Protein AF-A0AA86U6A0-F1 (afdb_monomer)

Secondary structure (DSSP, 8-state):
--------------EEEEEEEEEEEEEEEEEEEETTEEEEEEEEEEEEEEEEEE-TT-SSPPPHHHHHHHHHHHHT---HHHHHHHHTTSSPPTTS--SPPTTS------------

Foldseek 3Di:
DDPPPPPPPPQPWEFDKDKDQADKDWDWAFDDADPNDTDTDTDIHGMDIDTDDTDPVDSDYDDPVVVVVVVVCVVQPQDPVNVVCVVVVNDPRPPDDPDDDPPPPPPPPPPPPDDD

Sequence (116 aa):
MENLIKKNKQENLILEVYWKETKPVSILKLISKENGINKYQIEEKQGGWEAKKQRMDKSIPNDRKVFDSVCKSFGQFVSIEDLMQIIAGKMKVPGVCIRENPFVRRQQGWVSYHQL

InterPro domains:
  IPR012340 Nucleic acid-binding, OB-fold [G3DSA:2.40.50.140] (1-93)
  IPR012340 Nucleic acid-binding, OB-fold [SSF50249] (9-89)
  IPR013846 mRNA capping enzyme, C-terminal domain [PF03919] (35-84)

Solvent-accessible surface area (backbone atoms only — not comparable to full-atom values): 7822 Å² total; per-residue (Å²): 138,82,82,78,76,75,73,74,74,76,74,77,86,36,69,42,67,46,83,34,66,86,34,79,36,77,43,78,42,80,75,50,76,55,97,90,43,79,41,66,44,79,45,80,43,69,41,38,81,41,81,76,44,76,40,86,92,47,94,67,75,81,55,68,69,59,52,55,50,53,57,53,45,66,81,60,69,73,50,74,66,54,49,51,33,32,75,70,68,76,39,78,62,84,98,52,74,98,62,82,68,89,76,62,75,68,76,79,68,79,78,73,92,70,88,133

pLDDT: mean 74.03, std 19.83, range [34.0, 93.94]

Mean predicted aligned error: 15.13 Å

Structure (mmCIF, N/CA/C/O backbone):
data_AF-A0AA86U6A0-F1
#
_entry.id   AF-A0AA86U6A0-F1
#
loop_
_atom_site.group_PDB
_atom_site.id
_atom_site.type_symbol
_atom_site.label_atom_id
_atom_site.label_alt_id
_atom_site.label_comp_id
_atom_site.label_asym_id
_atom_site.label_entity_id
_atom_site.label_seq_id
_atom_site.pdbx_PDB_ins_code
_atom_site.Cartn_x
_atom_site.Cartn_y
_atom_site.Cartn_z
_atom_site.occupancy
_atom_site.B_iso_or_equiv
_atom_site.auth_seq_id
_atom_site.auth_comp_id
_atom_site.auth_asym_id
_atom_site.auth_atom_id
_atom_site.pdbx_PDB_model_num
ATOM 1 N N . MET A 1 1 ? 7.786 -4.417 52.325 1.00 38.47 1 MET A N 1
ATOM 2 C CA . MET A 1 1 ? 7.357 -5.373 51.283 1.00 38.47 1 MET A CA 1
ATOM 3 C C . MET A 1 1 ? 6.832 -4.533 50.125 1.00 38.47 1 MET A C 1
ATOM 5 O O . MET A 1 1 ? 5.665 -4.168 50.105 1.00 38.47 1 MET A O 1
ATOM 9 N N . GLU A 1 2 ? 7.739 -4.058 49.272 1.00 38.38 2 GLU A N 1
ATOM 10 C CA . GLU A 1 2 ? 7.404 -3.138 48.181 1.00 38.38 2 GLU A CA 1
ATOM 11 C C . GLU A 1 2 ? 6.856 -3.936 47.000 1.00 38.38 2 GLU A C 1
ATOM 13 O O . GLU A 1 2 ? 7.549 -4.766 46.410 1.00 38.38 2 GLU A O 1
ATOM 18 N N . ASN A 1 3 ? 5.586 -3.698 46.676 1.00 40.28 3 ASN A N 1
ATOM 19 C CA . ASN A 1 3 ? 4.956 -4.210 45.470 1.00 40.28 3 ASN A CA 1
ATOM 20 C C . ASN A 1 3 ? 5.634 -3.571 44.252 1.00 40.28 3 ASN A C 1
ATOM 22 O O . ASN A 1 3 ? 5.267 -2.478 43.820 1.00 40.28 3 ASN A O 1
ATOM 26 N N . LEU A 1 4 ? 6.618 -4.273 43.685 1.00 42.59 4 LEU A N 1
ATOM 27 C CA . LEU A 1 4 ? 7.116 -4.023 42.338 1.00 42.59 4 LEU A CA 1
ATOM 28 C C . LEU A 1 4 ? 5.966 -4.254 41.353 1.00 42.59 4 LEU A C 1
ATOM 30 O O . LEU A 1 4 ? 5.754 -5.353 40.841 1.00 42.59 4 LEU A O 1
ATOM 34 N N . ILE A 1 5 ? 5.228 -3.184 41.064 1.00 47.53 5 ILE A N 1
ATOM 35 C CA . ILE A 1 5 ? 4.428 -3.071 39.852 1.00 47.53 5 ILE A CA 1
ATOM 36 C C . ILE A 1 5 ? 5.433 -3.168 38.704 1.00 47.53 5 ILE A C 1
ATOM 38 O O . ILE A 1 5 ? 6.045 -2.177 38.301 1.00 47.53 5 ILE A O 1
ATOM 42 N N . LYS A 1 6 ? 5.645 -4.383 38.187 1.00 45.72 6 LYS A N 1
ATOM 43 C CA . LYS A 1 6 ? 6.236 -4.579 36.868 1.00 45.72 6 LYS A CA 1
ATOM 44 C C . LYS A 1 6 ? 5.308 -3.856 35.897 1.00 45.72 6 LYS A C 1
ATOM 46 O O . LYS A 1 6 ? 4.308 -4.414 35.457 1.00 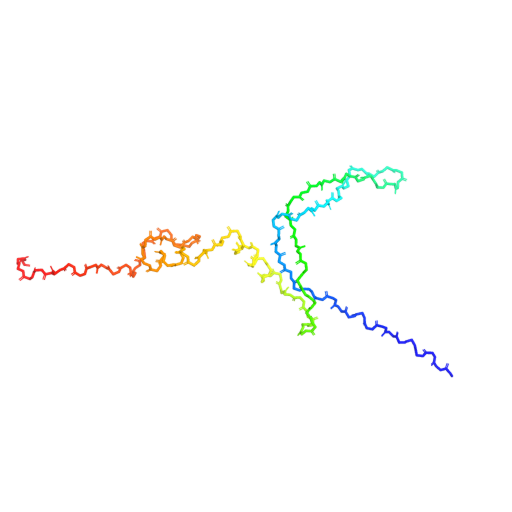45.72 6 LYS A O 1
ATOM 51 N N . LYS A 1 7 ? 5.619 -2.593 35.586 1.00 44.69 7 LYS A N 1
ATOM 52 C CA . LYS A 1 7 ? 5.163 -1.949 34.357 1.00 44.69 7 LYS A CA 1
ATOM 53 C C . LYS A 1 7 ? 5.565 -2.910 33.248 1.00 44.69 7 LYS A C 1
ATOM 55 O O . LYS A 1 7 ? 6.739 -2.970 32.891 1.00 44.69 7 LYS A O 1
ATOM 60 N N . ASN A 1 8 ? 4.608 -3.690 32.753 1.00 41.75 8 ASN A N 1
ATOM 61 C CA . ASN A 1 8 ? 4.709 -4.300 31.442 1.00 41.75 8 ASN A CA 1
ATOM 62 C C . ASN A 1 8 ? 5.037 -3.134 30.509 1.00 41.75 8 ASN A C 1
ATOM 64 O O . ASN A 1 8 ? 4.180 -2.287 30.256 1.00 41.75 8 ASN A O 1
ATOM 68 N N . LYS A 1 9 ? 6.309 -3.006 30.109 1.00 51.59 9 LYS A N 1
ATOM 69 C CA . LYS A 1 9 ? 6.691 -2.127 29.010 1.00 51.59 9 LYS A CA 1
ATOM 70 C C . LYS A 1 9 ? 5.877 -2.653 27.846 1.00 51.59 9 LYS A C 1
ATOM 72 O O . LYS A 1 9 ? 6.143 -3.749 27.371 1.00 51.59 9 LYS A O 1
ATOM 77 N N . GLN A 1 10 ? 4.823 -1.935 27.494 1.00 53.69 10 GLN A N 1
ATOM 78 C CA . GLN A 1 10 ? 3.999 -2.253 26.349 1.00 53.69 10 GLN A CA 1
ATOM 79 C C . GLN A 1 10 ? 4.948 -2.202 25.152 1.00 53.69 10 GLN A C 1
ATOM 81 O O . GLN A 1 10 ? 5.403 -1.128 24.763 1.00 53.69 10 GLN A O 1
ATOM 86 N N . GLU A 1 11 ? 5.383 -3.371 24.683 1.00 63.59 11 GLU A N 1
ATOM 87 C CA . GLU A 1 11 ? 6.232 -3.469 23.507 1.00 63.59 11 GLU A CA 1
ATOM 88 C C . GLU A 1 11 ? 5.416 -2.888 22.359 1.00 63.59 11 GLU A C 1
ATOM 90 O O . GLU A 1 11 ? 4.360 -3.411 21.999 1.00 63.59 11 GLU A O 1
ATOM 95 N N . ASN A 1 12 ? 5.845 -1.733 21.851 1.00 71.62 12 ASN A N 1
ATOM 96 C CA . ASN A 1 12 ? 5.181 -1.096 20.727 1.00 71.62 12 ASN A CA 1
ATOM 97 C C . ASN A 1 12 ? 5.208 -2.079 19.552 1.00 71.62 12 ASN A C 1
ATOM 99 O O . ASN A 1 12 ? 6.274 -2.408 19.032 1.00 71.62 12 ASN A O 1
ATOM 103 N N . LEU A 1 13 ? 4.035 -2.566 19.147 1.00 84.69 13 LEU A N 1
ATOM 104 C CA . LEU A 1 13 ? 3.917 -3.506 18.043 1.00 84.69 13 LEU A CA 1
ATOM 105 C C . LEU A 1 13 ? 4.160 -2.765 16.726 1.00 84.69 13 LEU A C 1
ATOM 107 O O . LEU A 1 13 ? 3.294 -2.040 16.238 1.00 84.69 13 LEU A O 1
ATOM 111 N N . ILE A 1 14 ? 5.337 -2.965 16.139 1.00 90.19 14 ILE A N 1
ATOM 112 C CA . ILE A 1 14 ? 5.656 -2.467 14.801 1.00 90.19 14 ILE A CA 1
ATOM 113 C C . ILE A 1 14 ? 5.545 -3.630 13.825 1.00 90.19 14 ILE A C 1
ATOM 115 O O . ILE A 1 14 ? 6.173 -4.674 14.001 1.00 90.19 14 ILE A O 1
ATOM 119 N N . LEU A 1 15 ? 4.741 -3.444 12.781 1.00 91.81 15 LEU A N 1
ATOM 120 C CA . LEU A 1 15 ? 4.491 -4.452 11.759 1.00 91.81 15 LEU A CA 1
ATOM 121 C C . LEU A 1 15 ? 5.105 -4.031 10.425 1.00 91.81 15 LEU A C 1
ATOM 123 O O . LEU A 1 15 ? 5.025 -2.876 10.011 1.00 91.81 15 LEU A O 1
ATOM 127 N N . GLU A 1 16 ? 5.685 -5.000 9.726 1.00 90.31 16 GLU A N 1
ATOM 128 C CA . GLU A 1 16 ? 5.878 -4.920 8.285 1.00 90.31 16 GLU A CA 1
ATOM 129 C C . GLU A 1 16 ? 4.564 -5.297 7.613 1.00 90.31 16 GLU A C 1
ATOM 131 O O . GLU A 1 16 ? 3.996 -6.354 7.898 1.00 90.31 16 GLU A O 1
ATOM 136 N N . VAL A 1 17 ? 4.093 -4.425 6.729 1.00 90.94 17 VAL A N 1
ATOM 137 C CA . VAL A 1 17 ? 2.812 -4.573 6.042 1.00 90.94 17 VAL A CA 1
ATOM 138 C C . VAL A 1 17 ? 2.990 -4.450 4.536 1.00 90.94 17 VAL A C 1
ATOM 140 O O . VAL A 1 17 ? 3.942 -3.829 4.064 1.00 90.94 17 VAL A O 1
ATOM 143 N N . TYR A 1 18 ? 2.056 -5.027 3.790 1.00 87.81 18 TYR A N 1
ATOM 144 C CA . TYR A 1 18 ? 1.9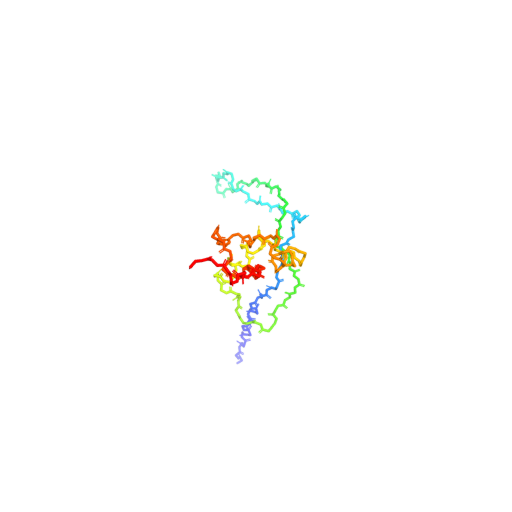47 -4.871 2.343 1.00 87.81 18 TYR A CA 1
ATOM 145 C C . TYR A 1 18 ? 0.482 -4.682 1.945 1.00 87.81 18 TYR A C 1
ATOM 147 O O . TYR A 1 18 ? -0.420 -5.090 2.680 1.00 87.81 18 TYR A O 1
ATOM 155 N N . TRP A 1 19 ? 0.238 -4.020 0.814 1.00 85.00 19 TRP A N 1
ATOM 156 C CA . TRP A 1 19 ? -1.111 -3.852 0.285 1.00 85.00 19 TRP A CA 1
ATOM 157 C C . TRP A 1 19 ? -1.526 -5.108 -0.479 1.00 85.00 19 TRP A C 1
ATOM 159 O O . TRP A 1 19 ? -0.776 -5.594 -1.326 1.00 85.00 19 TRP A O 1
ATOM 169 N N . LYS A 1 20 ? -2.718 -5.628 -0.187 1.00 86.38 20 LYS A N 1
ATOM 170 C CA . LYS A 1 20 ? -3.309 -6.767 -0.889 1.00 86.38 20 LYS A CA 1
ATOM 171 C C . LYS A 1 20 ? -4.662 -6.368 -1.445 1.00 86.38 20 LYS A C 1
ATOM 173 O O . LYS A 1 20 ? -5.609 -6.166 -0.690 1.00 86.38 20 LYS A O 1
ATOM 178 N N . GLU A 1 21 ? -4.740 -6.277 -2.766 1.00 85.56 21 GLU A N 1
ATOM 179 C CA . GLU A 1 21 ? -5.920 -5.795 -3.495 1.00 85.56 21 GLU A CA 1
ATOM 180 C C . GLU A 1 21 ? -7.148 -6.688 -3.314 1.00 85.56 21 GLU A C 1
ATOM 182 O O . GLU A 1 21 ? -8.265 -6.194 -3.265 1.00 85.56 21 GLU A O 1
ATOM 187 N N . THR A 1 22 ? -6.947 -7.993 -3.147 1.00 87.44 22 THR A N 1
ATOM 188 C CA . THR A 1 22 ? -8.024 -8.984 -2.991 1.00 87.44 22 THR A CA 1
ATOM 189 C C . THR A 1 22 ? -8.448 -9.203 -1.542 1.00 87.44 22 THR A C 1
ATOM 191 O O . THR A 1 22 ? -9.190 -10.138 -1.239 1.00 87.44 22 THR A O 1
ATOM 194 N N . LYS A 1 23 ? -7.922 -8.403 -0.607 1.00 87.44 23 LYS A N 1
ATOM 195 C CA . LYS A 1 23 ? -8.265 -8.542 0.804 1.00 87.44 23 LYS A CA 1
ATOM 196 C C . LYS A 1 23 ? -9.653 -7.941 1.053 1.00 87.44 23 LYS A C 1
ATOM 198 O O . LYS A 1 23 ? -9.805 -6.739 0.831 1.00 87.44 23 LYS A O 1
ATOM 203 N N . PRO A 1 24 ? -10.623 -8.712 1.577 1.00 90.50 24 PRO A N 1
ATOM 204 C CA . PRO A 1 24 ? -11.894 -8.151 2.006 1.00 90.50 24 PRO A CA 1
ATOM 205 C C . PRO A 1 24 ? -11.679 -7.294 3.258 1.00 90.50 24 PRO A C 1
ATOM 207 O O . PRO A 1 24 ? -11.012 -7.704 4.212 1.00 90.50 24 PRO A O 1
ATOM 210 N N . VAL A 1 25 ? -12.236 -6.088 3.245 1.00 91.25 25 VAL A N 1
ATOM 211 C CA . VAL A 1 25 ? -12.167 -5.120 4.339 1.00 91.25 25 VAL A CA 1
ATOM 212 C C . VAL A 1 25 ? -13.570 -4.630 4.655 1.00 91.25 25 VAL A C 1
ATOM 214 O O . VAL A 1 25 ? -14.242 -4.055 3.803 1.00 91.25 25 VAL A O 1
ATOM 217 N N . SER A 1 26 ? -13.986 -4.811 5.904 1.00 92.69 26 SER A N 1
ATOM 218 C CA . SER A 1 26 ? -15.234 -4.263 6.432 1.00 92.69 26 SER A CA 1
ATOM 219 C C . SER A 1 26 ? -14.950 -2.929 7.120 1.00 92.69 26 SER A C 1
ATOM 221 O O . SER A 1 26 ? -14.176 -2.859 8.076 1.00 92.69 26 SER A O 1
ATOM 223 N N . ILE A 1 27 ? -15.570 -1.858 6.636 1.00 90.25 27 ILE A N 1
ATOM 224 C CA . ILE A 1 27 ? -15.441 -0.509 7.181 1.00 90.25 27 ILE A CA 1
ATOM 225 C C . ILE A 1 27 ? -16.725 -0.169 7.928 1.00 90.25 27 ILE A C 1
ATOM 227 O O . ILE A 1 27 ? -17.809 -0.156 7.350 1.00 90.25 27 ILE A O 1
ATOM 231 N N . LEU A 1 28 ? -16.594 0.139 9.218 1.00 91.44 28 LEU A N 1
ATOM 232 C CA . LEU A 1 28 ? -17.699 0.646 10.024 1.00 91.44 28 LEU A CA 1
ATOM 233 C C . LEU A 1 28 ? -17.875 2.140 9.767 1.00 91.44 28 LEU A C 1
ATOM 235 O O . LEU A 1 28 ? -17.046 2.959 10.166 1.00 91.44 28 LEU A O 1
ATOM 239 N N . LYS A 1 29 ? -18.980 2.501 9.125 1.00 91.50 29 LYS A N 1
ATOM 240 C CA . LYS A 1 29 ? -19.363 3.885 8.871 1.00 91.50 29 LYS A CA 1
ATOM 241 C C . LYS A 1 29 ? -20.458 4.294 9.834 1.00 91.50 29 LYS A C 1
ATOM 243 O O . LYS A 1 29 ? -21.539 3.718 9.835 1.00 91.50 29 LYS A O 1
ATOM 248 N N . LEU A 1 30 ? -20.186 5.288 10.669 1.00 91.62 30 LEU A N 1
ATOM 249 C CA . LEU A 1 30 ? -21.196 5.836 11.566 1.00 91.62 30 LEU A CA 1
ATOM 250 C C . LEU A 1 30 ? -22.282 6.540 10.737 1.00 91.62 30 LEU A C 1
ATOM 252 O O . LEU A 1 30 ? -21.970 7.474 10.003 1.00 91.62 30 LEU A O 1
ATOM 256 N N . ILE A 1 31 ? -23.533 6.098 10.864 1.00 92.31 31 ILE A N 1
ATOM 257 C CA . ILE A 1 31 ? -24.673 6.665 10.125 1.00 92.31 31 ILE A CA 1
ATOM 258 C C . ILE A 1 31 ? -25.454 7.633 11.007 1.00 92.31 31 ILE A C 1
ATOM 260 O O . ILE A 1 31 ? -25.843 8.706 10.558 1.00 92.31 31 ILE A O 1
ATOM 264 N N . SER A 1 32 ? -25.684 7.272 12.269 1.00 90.44 32 SER A N 1
ATOM 265 C CA . SER A 1 32 ? -26.378 8.151 13.204 1.00 90.44 32 SER A CA 1
ATOM 266 C C . SER A 1 32 ? -25.965 7.898 14.647 1.00 90.44 32 SER A C 1
ATOM 268 O O . SER A 1 32 ? -25.399 6.858 14.998 1.00 90.44 32 SER A O 1
ATOM 270 N N . LYS A 1 33 ? -26.236 8.895 15.488 1.00 89.62 33 LYS A N 1
ATOM 271 C CA . LYS A 1 33 ? -26.171 8.788 16.942 1.00 89.62 33 LYS A CA 1
ATOM 272 C C . LYS A 1 33 ? -27.535 9.175 17.488 1.00 89.62 33 LYS A C 1
ATOM 274 O O . LYS A 1 33 ? -27.933 10.327 17.357 1.00 89.62 33 LYS A O 1
ATOM 279 N N . GLU A 1 34 ? -28.239 8.228 18.089 1.00 86.50 34 GLU A N 1
ATOM 280 C CA . GLU A 1 34 ? -29.561 8.449 18.680 1.00 86.50 34 GLU A CA 1
ATOM 281 C C . GLU A 1 34 ? -29.553 7.913 20.107 1.00 86.50 34 GLU A C 1
ATOM 283 O O . GLU A 1 34 ? -29.149 6.776 20.339 1.00 86.50 34 GLU A O 1
ATOM 288 N N . ASN A 1 35 ? -29.979 8.734 21.072 1.00 79.75 35 ASN A N 1
ATOM 289 C CA . ASN A 1 35 ? -30.093 8.355 22.487 1.00 79.75 35 ASN A CA 1
ATOM 290 C C . ASN A 1 35 ? -28.812 7.729 23.078 1.00 79.75 35 ASN A C 1
ATOM 292 O O . ASN A 1 35 ? -28.870 6.790 23.866 1.00 79.75 35 ASN A O 1
ATOM 296 N N . GLY A 1 36 ? -27.638 8.223 22.669 1.00 84.12 36 GLY A N 1
ATOM 297 C CA . GLY A 1 36 ? -26.338 7.703 23.113 1.00 84.12 36 GLY A CA 1
ATOM 298 C C . GLY A 1 36 ? -25.886 6.410 22.423 1.00 84.12 36 GLY A C 1
ATOM 299 O O . GLY A 1 36 ? -24.772 5.954 22.669 1.00 84.12 36 GLY A O 1
ATOM 300 N N . ILE A 1 37 ? -26.698 5.844 21.526 1.00 87.12 37 ILE A N 1
ATOM 301 C CA . ILE A 1 37 ? -26.363 4.650 20.748 1.00 87.12 37 ILE A CA 1
ATOM 302 C C . ILE A 1 37 ? -25.819 5.075 19.382 1.00 87.12 37 ILE A C 1
ATOM 304 O O . ILE A 1 37 ? -26.459 5.815 18.631 1.00 87.12 37 ILE A O 1
ATOM 308 N N . ASN A 1 38 ? -24.630 4.575 19.047 1.00 92.25 38 ASN A N 1
ATOM 309 C CA . ASN A 1 38 ? -24.020 4.756 17.734 1.00 92.25 38 ASN A CA 1
ATOM 310 C C . ASN A 1 38 ? -24.545 3.676 16.774 1.00 92.25 38 ASN A C 1
ATOM 312 O O . ASN A 1 38 ? -24.322 2.487 17.002 1.00 92.25 38 ASN A O 1
ATOM 316 N N . LYS A 1 39 ? -25.206 4.081 15.685 1.00 89.75 39 LYS A N 1
ATOM 317 C CA . LYS A 1 39 ? -25.618 3.182 14.599 1.00 89.75 39 LYS A CA 1
ATOM 318 C C . LYS A 1 39 ? -24.567 3.200 13.492 1.00 89.75 39 LYS A C 1
ATOM 320 O O . LYS A 1 39 ? -24.247 4.263 12.954 1.00 89.75 39 LYS A O 1
ATOM 325 N N . TYR A 1 40 ? -24.049 2.027 13.136 1.00 92.62 40 TYR A N 1
ATOM 326 C CA . TYR A 1 40 ? -23.031 1.867 12.097 1.00 92.62 40 TYR A CA 1
ATOM 327 C C . TYR A 1 40 ? -23.570 1.074 10.905 1.00 92.62 40 TYR A C 1
ATOM 329 O O . TYR A 1 40 ? -24.293 0.097 11.080 1.00 92.62 40 TYR A O 1
ATOM 337 N N . GLN A 1 41 ? -23.169 1.475 9.702 1.00 93.94 41 GLN A N 1
ATOM 338 C CA . GLN A 1 41 ? -23.234 0.662 8.495 1.00 93.94 41 GLN A CA 1
ATOM 339 C C . GLN A 1 41 ? -21.930 -0.099 8.362 1.00 93.94 41 GLN A C 1
ATOM 341 O O . GLN A 1 41 ? -20.861 0.479 8.568 1.00 93.94 41 GLN A O 1
ATOM 346 N N . ILE A 1 42 ? -22.008 -1.355 7.950 1.00 93.69 42 ILE A N 1
ATOM 347 C CA . ILE A 1 42 ? -20.838 -2.072 7.458 1.00 93.69 42 ILE A CA 1
ATOM 348 C C . ILE A 1 42 ? -20.783 -1.855 5.944 1.00 93.69 42 ILE A C 1
ATOM 350 O O . ILE A 1 42 ? -21.711 -2.227 5.231 1.00 93.69 42 ILE A O 1
ATOM 354 N N . GLU A 1 43 ? -19.714 -1.223 5.465 1.00 93.62 43 GLU A N 1
ATOM 355 C CA . GLU A 1 43 ? -19.366 -1.169 4.044 1.00 93.62 43 GLU A CA 1
ATOM 356 C C . GLU A 1 43 ? -18.253 -2.184 3.774 1.00 93.62 43 GLU A C 1
ATOM 358 O O . GLU A 1 43 ? -17.189 -2.113 4.389 1.00 93.62 43 GLU A O 1
ATOM 363 N N . GLU A 1 44 ? -18.465 -3.106 2.840 1.00 92.88 44 GLU A N 1
ATOM 364 C CA . GLU A 1 44 ? -17.420 -4.031 2.400 1.00 92.88 44 GLU A CA 1
ATOM 365 C C . GLU A 1 44 ? -16.663 -3.459 1.201 1.00 92.88 44 GLU A C 1
ATOM 367 O O . GLU A 1 44 ? -17.257 -2.941 0.254 1.00 92.88 44 GLU A O 1
ATOM 372 N N . LYS A 1 45 ? -15.332 -3.537 1.248 1.00 90.00 45 LYS A N 1
ATOM 373 C CA . LYS A 1 45 ? -14.430 -3.128 0.167 1.00 90.00 45 LYS A CA 1
ATOM 374 C C . LYS A 1 45 ? -13.359 -4.182 -0.056 1.00 90.00 45 LYS A C 1
ATOM 376 O O . LYS A 1 45 ? -13.078 -5.002 0.813 1.00 90.00 45 LYS A O 1
ATOM 381 N N . GLN A 1 46 ? -12.761 -4.134 -1.237 1.00 87.69 46 GLN A N 1
ATOM 382 C CA . GLN A 1 46 ? -11.574 -4.906 -1.581 1.00 87.69 46 GLN A CA 1
ATOM 383 C C . GLN A 1 46 ? -10.346 -4.004 -1.466 1.00 87.69 46 GLN A C 1
ATOM 385 O O . GLN A 1 46 ? -10.412 -2.812 -1.775 1.00 87.69 46 GLN A O 1
ATOM 390 N N . GLY A 1 47 ? -9.239 -4.575 -1.011 1.00 87.50 47 GLY A N 1
ATOM 391 C CA . GLY A 1 47 ? -7.979 -3.870 -0.847 1.00 87.50 47 GLY A CA 1
ATOM 392 C C . GLY A 1 47 ? -7.730 -3.479 0.601 1.00 87.50 47 GLY A C 1
ATOM 393 O O . GLY A 1 47 ? -8.463 -2.682 1.188 1.00 87.50 47 GLY A O 1
ATOM 394 N N . GLY A 1 48 ? -6.663 -4.020 1.184 1.00 87.75 48 GLY A N 1
ATOM 395 C CA . GLY A 1 48 ? -6.279 -3.696 2.551 1.00 87.75 48 GLY A CA 1
ATOM 396 C C . GLY A 1 48 ? -4.829 -4.022 2.869 1.00 87.75 48 GLY A C 1
ATOM 397 O O . GLY A 1 48 ? -4.181 -4.823 2.195 1.00 87.75 48 GLY A O 1
ATOM 398 N N . TRP A 1 49 ? -4.330 -3.426 3.951 1.00 88.38 49 TRP A N 1
ATOM 399 C CA . TRP A 1 49 ? -3.016 -3.751 4.496 1.00 88.38 49 TRP A CA 1
ATOM 400 C C . TRP A 1 49 ? -3.038 -5.130 5.159 1.00 88.38 49 TRP A C 1
ATOM 402 O O . TRP A 1 49 ? -3.907 -5.437 5.982 1.00 88.38 49 TRP A O 1
ATOM 412 N N . GLU A 1 50 ? -2.075 -5.975 4.814 1.00 90.31 50 GLU A N 1
ATOM 413 C CA . GLU A 1 50 ? -1.853 -7.277 5.433 1.00 90.31 50 GLU A CA 1
ATOM 414 C C . GLU A 1 50 ? -0.513 -7.292 6.167 1.00 90.31 50 GLU A C 1
ATOM 416 O O . GLU A 1 50 ? 0.493 -6.776 5.675 1.00 90.31 50 GLU A O 1
ATOM 421 N N . ALA A 1 51 ? -0.518 -7.847 7.379 1.00 91.88 51 ALA A N 1
ATOM 422 C CA . ALA A 1 51 ? 0.686 -7.993 8.177 1.00 91.88 51 ALA A CA 1
ATOM 423 C C . ALA A 1 51 ? 1.531 -9.131 7.607 1.00 91.88 51 ALA A C 1
ATOM 425 O O . ALA A 1 51 ? 1.042 -10.236 7.396 1.00 91.88 51 ALA A O 1
ATOM 426 N N . LYS A 1 52 ? 2.812 -8.853 7.382 1.00 91.88 52 LYS A N 1
ATOM 427 C CA . LYS A 1 52 ? 3.785 -9.844 6.927 1.00 91.88 52 LYS A CA 1
ATOM 428 C C . LYS A 1 52 ? 4.603 -10.396 8.085 1.00 91.88 52 LYS A C 1
ATOM 430 O O . LYS A 1 52 ? 4.804 -11.600 8.174 1.00 91.88 52 LYS A O 1
ATOM 435 N N . LYS A 1 53 ? 5.095 -9.516 8.962 1.00 93.44 53 LYS A N 1
ATOM 436 C CA . LYS A 1 53 ? 5.845 -9.895 10.167 1.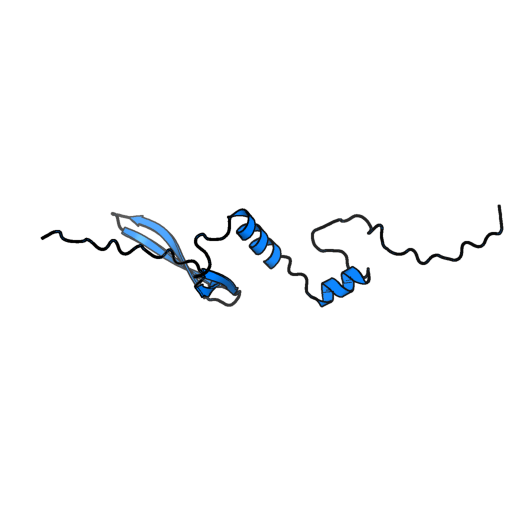00 93.44 53 LYS A CA 1
ATOM 437 C C . LYS A 1 53 ? 5.901 -8.764 11.184 1.00 93.44 53 LYS A C 1
ATOM 439 O O . LYS A 1 53 ? 5.793 -7.593 10.823 1.00 93.44 53 LYS A O 1
ATOM 444 N N . GLN A 1 54 ? 6.161 -9.116 12.436 1.00 92.81 54 GLN A N 1
ATOM 445 C CA . GLN A 1 54 ? 6.552 -8.163 13.468 1.00 92.81 54 GLN A CA 1
ATOM 446 C C . GLN A 1 54 ? 8.013 -7.728 13.275 1.00 92.81 54 GLN A C 1
ATOM 448 O O . GLN A 1 54 ? 8.883 -8.535 12.942 1.00 92.81 54 GLN A O 1
ATOM 453 N N . ARG A 1 55 ? 8.279 -6.434 13.458 1.00 90.88 55 ARG A N 1
ATOM 454 C CA . ARG A 1 55 ? 9.602 -5.811 13.349 1.00 90.88 55 ARG A CA 1
ATOM 455 C C . ARG A 1 55 ? 10.158 -5.551 14.742 1.00 90.88 55 ARG A C 1
ATOM 457 O O . ARG A 1 55 ? 9.954 -4.482 15.302 1.00 90.88 55 ARG A O 1
ATOM 464 N N . MET A 1 56 ? 10.871 -6.541 15.276 1.00 89.94 56 MET A N 1
ATOM 465 C CA . MET A 1 56 ? 11.573 -6.435 16.566 1.00 89.94 56 MET A CA 1
ATOM 466 C C . MET A 1 56 ? 12.850 -5.589 16.474 1.00 89.94 56 MET A C 1
ATOM 468 O O . MET A 1 56 ? 13.368 -5.128 17.483 1.00 89.94 56 MET A O 1
ATOM 472 N N . ASP A 1 57 ? 13.358 -5.383 15.256 1.00 90.44 57 ASP A N 1
ATOM 473 C CA . ASP A 1 57 ? 14.547 -4.583 14.952 1.00 90.44 57 ASP A CA 1
ATOM 474 C C . ASP A 1 57 ? 14.279 -3.070 14.958 1.00 90.44 57 ASP A C 1
ATOM 476 O O . ASP A 1 57 ? 15.211 -2.273 14.863 1.00 90.44 57 ASP A O 1
ATOM 480 N N . LYS A 1 58 ? 13.009 -2.661 15.038 1.00 85.81 58 LYS A N 1
ATOM 481 C CA . LYS A 1 58 ? 12.601 -1.258 15.003 1.00 85.81 58 LYS A CA 1
ATOM 482 C C . LYS A 1 58 ? 12.007 -0.833 16.336 1.00 85.81 58 LYS A C 1
ATOM 484 O O . LYS A 1 58 ? 11.215 -1.552 16.929 1.00 85.81 58 LYS A O 1
ATOM 489 N N . SER A 1 59 ? 12.354 0.378 16.760 1.00 88.06 59 SER A N 1
ATOM 490 C CA . SER A 1 59 ? 11.770 1.041 17.932 1.00 88.06 59 SER A CA 1
ATOM 491 C C . SER A 1 59 ? 10.649 2.019 17.572 1.00 88.06 59 SER A C 1
ATOM 493 O O . SER A 1 59 ? 9.809 2.324 18.417 1.00 88.06 59 SER A O 1
ATOM 495 N N . ILE A 1 60 ? 10.620 2.493 16.321 1.00 88.75 60 ILE A N 1
ATOM 496 C CA . ILE A 1 60 ? 9.615 3.418 15.786 1.00 88.75 60 ILE A CA 1
ATOM 497 C C . ILE A 1 60 ? 9.140 2.978 14.389 1.00 88.75 60 ILE A C 1
ATOM 499 O O . ILE A 1 60 ? 9.916 2.375 13.635 1.00 88.75 60 ILE A O 1
ATOM 503 N N . PRO A 1 61 ? 7.874 3.252 14.022 1.00 88.69 61 PRO A N 1
ATOM 504 C CA . PRO A 1 61 ? 7.389 3.039 12.663 1.00 88.69 61 PRO A CA 1
ATOM 505 C C . PRO A 1 61 ? 8.089 3.976 11.668 1.00 88.69 61 PRO A C 1
ATOM 507 O O . PRO A 1 61 ? 8.783 4.919 12.045 1.00 88.69 61 PRO A O 1
ATOM 510 N N . ASN A 1 62 ? 7.899 3.714 10.373 1.00 89.56 62 ASN A N 1
ATOM 511 C CA . ASN A 1 62 ? 8.402 4.611 9.335 1.00 89.56 62 ASN A CA 1
ATOM 512 C C . ASN A 1 62 ? 7.747 5.996 9.452 1.00 89.56 62 ASN A C 1
ATOM 514 O O . ASN A 1 62 ? 6.556 6.099 9.750 1.00 89.56 62 ASN A O 1
ATOM 518 N N . ASP A 1 63 ? 8.518 7.042 9.148 1.00 91.56 63 ASP A N 1
ATOM 519 C CA . ASP A 1 63 ? 7.997 8.404 9.041 1.00 91.56 63 ASP A CA 1
ATOM 520 C C . ASP A 1 63 ? 6.861 8.491 8.008 1.00 91.56 63 ASP A C 1
ATOM 522 O O . ASP A 1 63 ? 6.844 7.768 7.002 1.00 91.56 63 ASP A O 1
ATOM 526 N N . ARG A 1 64 ? 5.925 9.419 8.234 1.00 86.69 64 ARG A N 1
ATOM 527 C CA . ARG A 1 64 ? 4.762 9.617 7.368 1.00 86.69 64 ARG A CA 1
ATOM 528 C C . ARG A 1 64 ? 5.150 9.873 5.909 1.00 86.69 64 ARG A C 1
ATOM 530 O O . ARG A 1 64 ? 4.511 9.322 5.019 1.00 86.69 64 ARG A O 1
ATOM 537 N N . LYS A 1 65 ? 6.216 10.636 5.646 1.00 85.94 65 LYS A N 1
ATOM 538 C CA . LYS A 1 65 ? 6.679 10.924 4.277 1.00 85.94 65 LYS A CA 1
ATOM 539 C C . LYS A 1 65 ? 7.151 9.663 3.560 1.00 85.94 65 LYS A C 1
ATOM 541 O O . LYS A 1 65 ? 6.900 9.504 2.367 1.00 85.94 65 LYS A O 1
ATOM 546 N N . VAL A 1 66 ? 7.815 8.759 4.283 1.00 85.56 66 VAL A N 1
ATOM 547 C CA . VAL A 1 66 ? 8.248 7.462 3.743 1.00 85.56 66 VAL A CA 1
ATOM 548 C C . VAL A 1 66 ? 7.028 6.603 3.428 1.00 85.56 66 VAL A C 1
ATOM 550 O O . VAL A 1 66 ? 6.957 6.025 2.348 1.00 85.56 66 VAL A O 1
ATOM 553 N N . PHE A 1 67 ? 6.045 6.564 4.330 1.00 83.00 67 PHE A N 1
ATOM 554 C CA . PHE A 1 67 ? 4.787 5.853 4.101 1.00 83.00 67 PHE A CA 1
ATOM 555 C C . PHE A 1 67 ? 4.042 6.371 2.860 1.00 83.00 67 PHE A C 1
ATOM 557 O O . PHE A 1 67 ? 3.687 5.582 1.984 1.00 83.00 67 PHE A O 1
ATOM 564 N N . ASP A 1 68 ? 3.860 7.689 2.743 1.00 79.19 68 ASP A N 1
ATOM 565 C CA . ASP A 1 68 ? 3.168 8.299 1.604 1.00 79.19 68 ASP A CA 1
ATOM 566 C C . ASP A 1 68 ? 3.927 8.060 0.285 1.00 79.19 68 ASP A C 1
ATOM 568 O O . ASP A 1 68 ? 3.306 7.823 -0.751 1.00 79.19 68 ASP A O 1
ATOM 572 N N . SER A 1 69 ? 5.266 8.078 0.317 1.00 82.19 69 SER A N 1
ATOM 573 C CA . SER A 1 69 ? 6.111 7.748 -0.839 1.00 82.19 69 SER A CA 1
ATOM 574 C C . SER A 1 69 ? 5.887 6.309 -1.315 1.00 82.19 69 SER A C 1
ATOM 576 O O . SER A 1 69 ? 5.621 6.085 -2.494 1.00 82.19 69 SER A O 1
ATOM 578 N N . VAL A 1 70 ? 5.887 5.334 -0.397 1.00 80.69 70 VAL A N 1
ATOM 579 C CA . VAL A 1 70 ? 5.616 3.923 -0.731 1.00 80.69 70 VAL A CA 1
ATOM 580 C C . VAL A 1 70 ? 4.210 3.746 -1.312 1.00 80.69 70 VAL A C 1
ATOM 582 O O . VAL A 1 70 ? 4.047 3.029 -2.297 1.00 80.69 70 VAL A O 1
ATOM 585 N N . CYS A 1 71 ? 3.203 4.428 -0.755 1.00 77.44 71 CYS A N 1
ATOM 586 C CA . CYS A 1 71 ? 1.834 4.367 -1.274 1.00 77.44 71 CYS A CA 1
ATOM 587 C C . CYS A 1 71 ? 1.736 4.899 -2.711 1.00 77.44 71 CYS A C 1
ATOM 589 O O . CYS A 1 71 ? 1.051 4.300 -3.539 1.00 77.44 71 CYS A O 1
ATOM 591 N N . LYS A 1 72 ? 2.442 5.992 -3.032 1.00 74.06 72 LYS A N 1
ATOM 592 C CA . LYS A 1 72 ? 2.498 6.531 -4.401 1.00 74.06 72 LYS A CA 1
ATOM 593 C C . LYS A 1 72 ? 3.159 5.555 -5.372 1.00 74.06 72 LYS A C 1
ATOM 595 O O . LYS A 1 72 ? 2.622 5.338 -6.454 1.00 74.06 72 LYS A O 1
ATOM 600 N N . SER A 1 73 ? 4.271 4.937 -4.972 1.00 71.44 73 SER A N 1
ATOM 601 C CA . SER A 1 73 ? 4.986 3.968 -5.809 1.00 71.44 73 SER A CA 1
ATOM 602 C C . SER A 1 73 ? 4.159 2.722 -6.122 1.00 71.44 73 SER A C 1
ATOM 604 O O . SER A 1 73 ? 4.333 2.141 -7.187 1.00 71.44 73 SER A O 1
ATOM 606 N N . PHE A 1 74 ? 3.237 2.322 -5.240 1.00 69.00 74 PHE A N 1
ATOM 607 C CA . PHE A 1 74 ? 2.337 1.198 -5.511 1.00 69.00 74 PHE A CA 1
ATOM 608 C C . PHE A 1 74 ? 1.402 1.484 -6.699 1.00 69.00 74 PHE A C 1
ATOM 610 O O . PHE A 1 74 ? 1.224 0.632 -7.561 1.00 69.00 74 PHE A O 1
ATOM 617 N N . GLY A 1 75 ? 0.866 2.707 -6.797 1.00 63.88 75 GLY A N 1
ATOM 618 C CA . GLY A 1 75 ? 0.030 3.131 -7.930 1.00 63.88 75 GLY A CA 1
ATOM 619 C C . GLY A 1 75 ? 0.806 3.442 -9.217 1.00 63.88 75 GLY A C 1
ATOM 620 O O . GLY A 1 75 ? 0.198 3.657 -10.260 1.00 63.88 75 GLY A O 1
ATOM 621 N N . GLN A 1 76 ? 2.138 3.488 -9.148 1.00 69.56 76 GLN A N 1
ATOM 622 C CA . GLN A 1 76 ? 3.040 3.771 -10.269 1.00 69.56 76 GLN A CA 1
ATOM 623 C C . GLN A 1 76 ? 4.075 2.653 -10.421 1.00 69.56 76 GLN A C 1
ATOM 625 O O . GLN A 1 76 ? 5.252 2.912 -10.674 1.00 69.56 76 GLN A O 1
ATOM 630 N N . PHE A 1 77 ? 3.647 1.407 -10.210 1.00 73.00 77 PHE A N 1
ATOM 631 C CA . PHE A 1 77 ? 4.527 0.256 -10.327 1.00 73.00 77 PHE A CA 1
ATOM 632 C C . PHE A 1 77 ? 5.123 0.184 -11.739 1.00 73.00 77 PHE A C 1
ATOM 634 O O . PHE A 1 77 ? 4.396 0.156 -12.729 1.00 73.00 77 PHE A O 1
ATOM 641 N N . VAL A 1 78 ? 6.453 0.158 -11.813 1.00 77.38 78 VAL A N 1
ATOM 642 C CA . VAL A 1 78 ? 7.211 -0.053 -13.050 1.00 77.38 78 VAL A CA 1
ATOM 643 C C . VAL A 1 78 ? 7.740 -1.476 -12.998 1.00 77.38 78 VAL A C 1
ATOM 645 O O . VAL A 1 78 ? 8.537 -1.807 -12.115 1.00 77.38 78 VAL A O 1
ATOM 648 N N . SER A 1 79 ? 7.281 -2.329 -13.911 1.00 82.88 79 SER A N 1
ATOM 649 C CA . SER A 1 79 ? 7.768 -3.704 -13.984 1.00 82.88 79 SER A CA 1
ATOM 650 C C . SER A 1 79 ? 9.222 -3.751 -14.470 1.00 82.88 79 SER A C 1
ATOM 652 O O . SER A 1 79 ? 9.764 -2.778 -14.999 1.00 82.88 79 SER A O 1
ATOM 654 N N . ILE A 1 80 ? 9.882 -4.902 -14.310 1.00 85.62 80 ILE A N 1
ATOM 655 C CA . ILE A 1 80 ? 11.232 -5.107 -14.862 1.00 85.62 80 ILE A CA 1
ATOM 656 C C . ILE A 1 80 ? 11.215 -4.946 -16.387 1.00 85.62 80 ILE A C 1
ATOM 658 O O . ILE A 1 80 ? 12.141 -4.371 -16.954 1.00 85.62 80 ILE A O 1
ATOM 662 N N . GLU A 1 81 ? 10.157 -5.416 -17.048 1.00 88.25 81 GLU A N 1
ATOM 663 C CA . GLU A 1 81 ? 9.993 -5.269 -18.491 1.00 88.25 81 GLU A CA 1
ATOM 664 C C . GLU A 1 81 ? 9.873 -3.795 -18.893 1.00 88.25 81 GLU A C 1
ATOM 666 O O . GLU A 1 81 ? 10.618 -3.343 -19.764 1.00 88.25 81 GLU A O 1
ATOM 671 N N . ASP A 1 82 ? 9.020 -3.027 -18.208 1.00 85.00 82 ASP A N 1
ATOM 672 C CA . ASP A 1 82 ? 8.886 -1.584 -18.437 1.00 85.00 82 ASP A CA 1
ATOM 673 C C . ASP A 1 82 ? 10.232 -0.880 -18.246 1.00 85.00 82 ASP A C 1
ATOM 675 O O . ASP A 1 82 ? 10.639 -0.052 -19.062 1.00 85.00 82 ASP A O 1
ATOM 679 N N . LEU A 1 83 ? 10.983 -1.260 -17.208 1.00 86.19 83 LEU A N 1
ATOM 680 C CA . LEU A 1 83 ? 12.316 -0.727 -16.952 1.00 86.19 83 LEU A CA 1
ATOM 681 C C . LEU A 1 83 ? 13.284 -1.034 -18.106 1.00 86.19 83 LEU A C 1
ATOM 683 O O . LEU A 1 83 ? 14.021 -0.148 -18.542 1.00 86.19 83 LEU A O 1
ATOM 687 N N . MET A 1 84 ? 13.269 -2.259 -18.638 1.00 88.38 84 MET A N 1
ATOM 688 C CA . MET A 1 84 ? 14.083 -2.630 -19.800 1.00 88.38 84 MET A CA 1
ATOM 689 C C . MET A 1 84 ? 13.690 -1.832 -21.046 1.00 88.38 84 MET A C 1
ATOM 691 O O . MET A 1 84 ? 14.568 -1.378 -21.783 1.00 88.38 84 MET A O 1
ATOM 695 N N . GLN A 1 85 ? 12.394 -1.616 -21.276 1.00 86.38 85 GLN A N 1
ATOM 696 C CA . GLN A 1 85 ? 11.911 -0.804 -22.392 1.00 86.38 85 GLN A CA 1
ATOM 697 C C . GLN A 1 85 ? 12.310 0.670 -22.246 1.00 86.38 85 GLN A C 1
ATOM 699 O O . GLN A 1 85 ? 12.704 1.293 -23.235 1.00 86.38 85 GLN A O 1
ATOM 704 N N . ILE A 1 86 ? 12.274 1.215 -21.028 1.00 84.19 86 ILE A N 1
ATOM 705 C CA . ILE A 1 86 ? 12.739 2.574 -20.723 1.00 84.19 86 ILE A CA 1
ATOM 706 C C . ILE A 1 86 ? 14.233 2.713 -21.019 1.00 84.19 86 ILE A C 1
ATOM 708 O O . ILE A 1 86 ? 14.639 3.637 -21.724 1.00 84.19 86 ILE A O 1
ATOM 712 N N . ILE A 1 87 ? 15.057 1.781 -20.530 1.00 85.19 87 ILE A N 1
ATOM 713 C CA . ILE A 1 87 ? 16.511 1.786 -20.761 1.00 85.19 87 ILE A CA 1
ATOM 714 C C . ILE A 1 87 ? 16.825 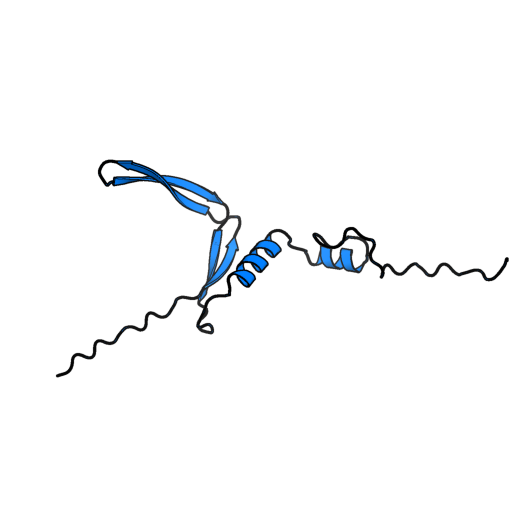1.652 -22.255 1.00 85.19 87 ILE A C 1
ATOM 716 O O . ILE A 1 87 ? 17.715 2.330 -22.767 1.00 85.19 87 ILE A O 1
ATOM 720 N N . ALA A 1 88 ? 16.064 0.825 -22.973 1.00 86.75 88 ALA A N 1
ATOM 721 C CA . ALA A 1 88 ? 16.177 0.675 -24.420 1.00 86.75 88 ALA A CA 1
ATOM 722 C C . ALA A 1 88 ? 15.674 1.900 -25.211 1.00 86.75 88 ALA A C 1
ATOM 724 O O . ALA A 1 88 ? 15.730 1.888 -26.440 1.00 86.75 88 ALA A O 1
ATOM 725 N N . GLY A 1 89 ? 15.154 2.935 -24.540 1.00 82.94 89 GLY A N 1
ATOM 726 C CA . GLY A 1 89 ? 14.595 4.134 -25.168 1.00 82.94 89 GLY A CA 1
ATOM 727 C C . GLY A 1 89 ? 13.261 3.903 -25.883 1.00 82.94 89 GLY A C 1
ATOM 728 O O . GLY A 1 89 ? 12.820 4.765 -26.637 1.00 82.94 89 GLY A O 1
ATOM 729 N N . LYS A 1 90 ? 12.620 2.748 -25.665 1.00 83.12 90 LYS A N 1
ATOM 730 C CA . LYS A 1 90 ? 11.349 2.354 -26.294 1.00 83.12 90 LYS A CA 1
ATOM 731 C C . LYS A 1 90 ? 10.125 2.846 -25.520 1.00 83.12 90 LYS A C 1
ATOM 733 O O . LYS A 1 90 ? 9.041 2.925 -26.085 1.00 83.12 90 LYS A O 1
ATOM 738 N N . MET A 1 91 ? 10.302 3.191 -24.247 1.00 79.19 91 MET A N 1
ATOM 739 C CA . MET A 1 91 ? 9.252 3.688 -23.359 1.00 79.19 91 MET A CA 1
ATOM 740 C C . MET A 1 91 ? 9.758 4.910 -22.573 1.00 79.19 91 MET A C 1
ATOM 742 O O . MET A 1 91 ? 10.945 5.019 -22.267 1.00 79.19 91 MET A O 1
ATOM 746 N N . LYS A 1 92 ? 8.870 5.859 -22.253 1.00 74.69 92 LYS A N 1
ATOM 747 C CA . LYS A 1 92 ? 9.187 6.997 -21.369 1.00 74.69 92 LYS A CA 1
ATOM 748 C C . LYS A 1 92 ? 8.955 6.618 -19.906 1.00 74.69 92 LYS A C 1
ATOM 750 O O . LYS A 1 92 ? 8.061 5.833 -19.614 1.00 74.69 92 LYS A O 1
ATOM 755 N N . VAL A 1 93 ? 9.719 7.217 -18.992 1.00 74.56 93 VAL A N 1
ATOM 756 C CA . VAL A 1 93 ? 9.530 7.022 -17.546 1.00 74.56 93 VAL A CA 1
ATOM 757 C C . VAL A 1 93 ? 8.132 7.513 -17.137 1.00 74.56 93 VAL A C 1
ATOM 759 O O . VAL A 1 93 ? 7.820 8.688 -17.354 1.00 74.56 93 VAL A O 1
ATOM 762 N N . PRO A 1 94 ? 7.282 6.665 -16.533 1.00 66.06 94 PRO A N 1
ATOM 763 C CA . PRO A 1 94 ? 5.981 7.094 -16.034 1.00 66.06 94 PRO A CA 1
ATOM 764 C C . PRO A 1 94 ? 6.131 8.179 -14.958 1.00 66.06 94 PRO A C 1
ATOM 766 O O . PRO A 1 94 ? 6.934 8.054 -14.038 1.00 66.06 94 PRO A O 1
ATOM 769 N N . GLY A 1 95 ? 5.360 9.263 -15.066 1.00 60.53 95 GLY A N 1
ATOM 770 C CA . GLY A 1 95 ? 5.288 10.304 -14.032 1.00 60.53 95 GLY A CA 1
ATOM 771 C C . GLY A 1 95 ? 6.457 11.300 -13.965 1.00 60.53 95 GLY A C 1
ATOM 772 O O . GLY A 1 95 ? 6.390 12.225 -13.157 1.00 60.53 95 GLY A O 1
ATOM 773 N N . VAL A 1 96 ? 7.492 11.182 -14.809 1.00 52.94 96 VAL A N 1
ATOM 774 C CA . VAL A 1 96 ? 8.628 12.125 -14.851 1.00 52.94 96 VAL A CA 1
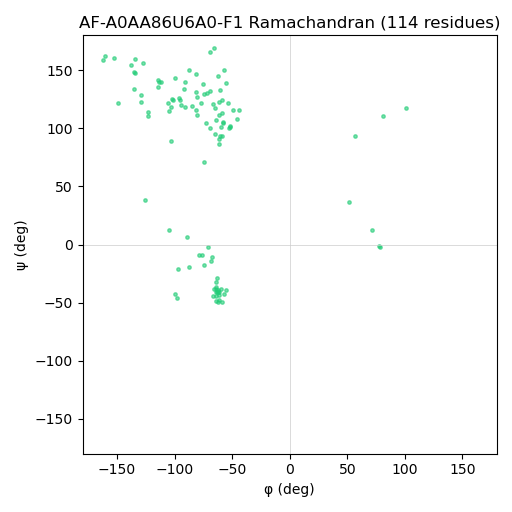ATOM 775 C C . VAL A 1 96 ? 8.982 12.492 -16.299 1.00 52.94 96 VAL A C 1
ATOM 777 O O . VAL A 1 96 ? 9.118 11.624 -17.149 1.00 52.94 96 VAL A O 1
ATOM 780 N N . CYS A 1 97 ? 9.184 13.791 -16.554 1.00 40.91 97 CYS A N 1
ATOM 781 C CA . CYS A 1 97 ? 9.747 14.369 -17.785 1.00 40.91 97 CYS A CA 1
ATOM 782 C C . CYS A 1 97 ? 9.032 14.024 -19.110 1.00 40.91 97 CYS A C 1
ATOM 784 O O . CYS A 1 97 ? 9.385 13.103 -19.837 1.00 40.91 97 CYS A O 1
ATOM 786 N N . ILE A 1 98 ? 8.111 14.905 -19.511 1.00 45.50 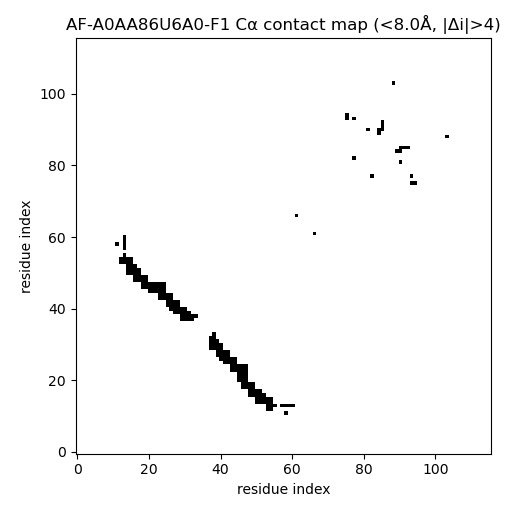98 ILE A N 1
ATOM 787 C CA . ILE A 1 98 ? 7.508 14.951 -20.860 1.00 45.50 98 ILE A CA 1
ATOM 788 C C . ILE A 1 98 ? 8.508 15.377 -21.958 1.00 45.50 98 ILE A C 1
ATOM 790 O O . ILE A 1 98 ? 8.218 15.226 -23.146 1.00 45.50 98 ILE A O 1
ATOM 794 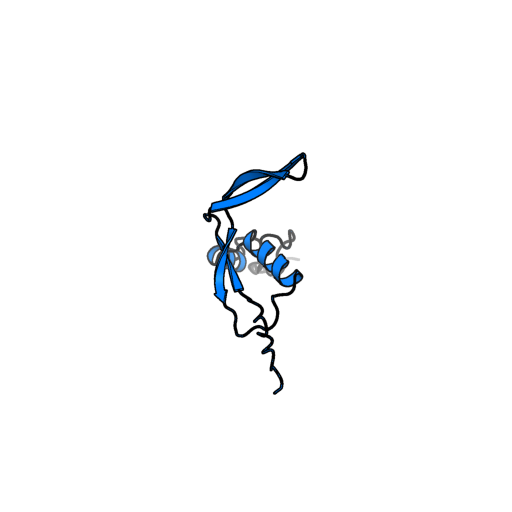N N . ARG A 1 99 ? 9.673 15.919 -21.574 1.00 46.84 99 ARG A N 1
ATOM 795 C CA . ARG A 1 99 ? 10.726 16.387 -22.490 1.00 46.84 99 ARG A CA 1
ATOM 796 C C . ARG A 1 99 ? 11.580 15.214 -22.972 1.00 46.84 99 ARG A C 1
ATOM 798 O O . ARG A 1 99 ? 11.764 14.243 -22.244 1.00 46.84 99 ARG A O 1
ATOM 805 N N . GLU A 1 100 ? 12.064 15.297 -24.207 1.00 47.31 100 GLU A N 1
ATOM 806 C CA . GLU A 1 100 ? 12.889 14.252 -24.821 1.00 47.31 100 GLU A CA 1
ATOM 807 C C . GLU A 1 100 ? 14.122 13.930 -23.966 1.00 47.31 100 GLU A C 1
ATOM 809 O O . GLU A 1 100 ? 14.751 14.821 -23.394 1.00 47.31 100 GLU A O 1
ATOM 814 N N . ASN A 1 101 ? 14.449 12.638 -23.863 1.00 44.81 101 ASN A N 1
ATOM 815 C CA . ASN A 1 101 ? 15.613 12.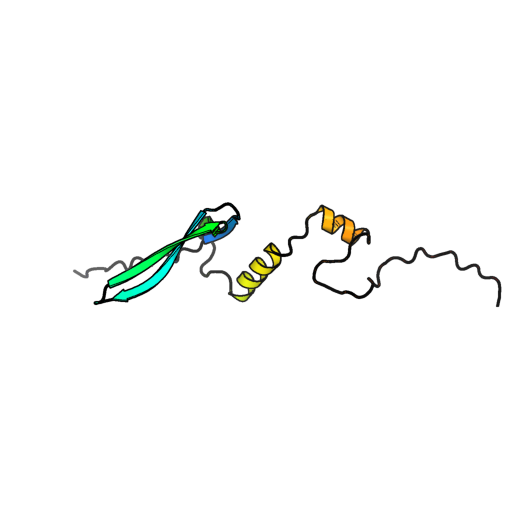163 -23.126 1.00 44.81 101 ASN A CA 1
ATOM 816 C C . ASN A 1 101 ? 16.892 12.685 -23.824 1.00 44.81 101 ASN A C 1
ATOM 818 O O . ASN A 1 101 ? 17.139 12.315 -24.974 1.00 44.81 101 ASN A O 1
ATOM 822 N N . PRO A 1 102 ? 17.728 13.510 -23.162 1.00 44.91 102 PRO A N 1
ATOM 823 C CA . PRO A 1 102 ? 18.932 14.076 -23.775 1.00 44.91 102 PRO A CA 1
ATOM 824 C C . PRO A 1 102 ? 20.007 13.018 -24.079 1.00 44.91 102 PRO A C 1
ATOM 826 O O . PRO A 1 102 ? 20.969 13.309 -24.784 1.00 44.91 102 PRO A O 1
ATOM 829 N N . PHE A 1 103 ? 19.838 11.792 -23.573 1.00 45.72 103 PHE A N 1
ATOM 830 C CA . PHE A 1 103 ? 20.732 10.656 -23.779 1.00 45.72 103 PHE A CA 1
ATOM 831 C C . PHE A 1 103 ? 20.186 9.615 -24.755 1.00 45.72 103 PHE A C 1
ATOM 833 O O . PHE A 1 103 ? 20.765 8.529 -24.847 1.00 45.72 103 PHE A O 1
ATOM 840 N N . VAL A 1 104 ? 19.118 9.910 -25.516 1.00 46.19 104 VAL A N 1
ATOM 841 C CA . VAL A 1 104 ? 18.887 9.142 -26.746 1.00 46.19 104 VAL A CA 1
ATOM 842 C C . VAL A 1 104 ? 20.144 9.347 -27.571 1.00 46.19 104 VAL A C 1
ATOM 844 O O . VAL A 1 104 ? 20.385 10.440 -28.085 1.00 46.19 104 VAL A O 1
ATOM 847 N N . ARG A 1 105 ? 20.986 8.310 -27.634 1.00 43.66 105 ARG A N 1
ATOM 848 C CA . ARG A 1 105 ? 22.089 8.242 -28.580 1.00 43.66 105 ARG A CA 1
ATOM 849 C C . ARG A 1 105 ? 21.449 8.507 -29.931 1.00 43.66 105 ARG A C 1
ATOM 851 O O . ARG A 1 105 ? 20.837 7.607 -30.504 1.00 43.66 105 ARG A O 1
ATOM 858 N N . ARG A 1 106 ? 21.564 9.742 -30.431 1.00 47.31 106 ARG A N 1
ATOM 859 C CA . ARG A 1 106 ? 21.466 9.986 -31.861 1.00 47.31 106 ARG A CA 1
ATOM 860 C C . ARG A 1 106 ? 22.412 8.945 -32.426 1.00 47.31 106 ARG A C 1
ATOM 862 O O . ARG A 1 106 ? 23.591 8.954 -32.061 1.00 47.31 106 ARG A O 1
ATOM 869 N N . GLN A 1 107 ? 21.898 7.990 -33.204 1.00 44.47 107 GLN A N 1
ATOM 870 C CA . GLN A 1 107 ? 22.769 7.289 -34.132 1.00 44.47 107 GLN A CA 1
ATOM 871 C C . GLN A 1 107 ? 23.601 8.404 -34.749 1.00 44.47 107 GLN A C 1
ATOM 873 O O . GLN A 1 107 ? 23.031 9.359 -35.283 1.00 44.47 107 GLN A O 1
ATOM 878 N N . GLN A 1 108 ? 24.911 8.375 -34.511 1.00 41.38 108 GLN A N 1
ATOM 879 C CA . GLN A 1 108 ? 25.834 9.243 -35.211 1.00 41.38 108 GLN A CA 1
ATOM 880 C C . GLN A 1 108 ? 25.682 8.832 -36.671 1.00 41.38 108 GLN A C 1
ATOM 882 O O . GLN A 1 108 ? 26.336 7.911 -37.151 1.00 41.38 108 GLN A O 1
ATOM 887 N N . GLY A 1 109 ? 24.703 9.447 -37.337 1.00 40.78 109 GLY A N 1
ATOM 888 C CA . GLY A 1 109 ? 24.643 9.514 -38.773 1.00 40.78 109 GLY A CA 1
ATOM 889 C C . GLY A 1 109 ? 25.985 10.083 -39.165 1.00 40.78 109 GLY A C 1
ATOM 890 O O . GLY A 1 109 ? 26.400 11.121 -38.648 1.00 40.78 109 GLY A O 1
ATOM 891 N N . TRP A 1 110 ? 26.695 9.312 -39.972 1.00 40.03 110 TRP A N 1
ATOM 892 C CA . TRP A 1 110 ? 27.953 9.688 -40.570 1.00 40.03 110 TRP A CA 1
ATOM 893 C C . TRP A 1 110 ? 27.801 11.103 -41.120 1.00 40.03 110 TRP A C 1
ATOM 895 O O . TRP A 1 110 ? 27.068 11.324 -42.083 1.00 40.03 110 TRP A O 1
ATOM 905 N N . VAL A 1 111 ? 28.432 12.075 -40.462 1.00 38.28 111 VAL A N 1
ATOM 906 C CA . VAL A 1 111 ? 28.539 13.421 -41.009 1.00 38.28 111 VAL A CA 1
ATOM 907 C C . VAL A 1 111 ? 29.476 13.278 -42.199 1.00 38.28 111 VAL A C 1
ATOM 909 O O . VAL A 1 111 ? 30.686 13.133 -42.037 1.00 38.28 111 VAL A O 1
ATOM 912 N N . SER A 1 112 ? 28.892 13.220 -43.394 1.00 39.00 112 SER A N 1
ATOM 913 C CA . SER A 1 112 ? 29.627 13.339 -44.644 1.00 39.00 112 SER A CA 1
ATOM 914 C C . SER A 1 112 ? 30.229 14.740 -44.675 1.00 39.00 112 SER A C 1
ATOM 916 O O . SER A 1 112 ? 29.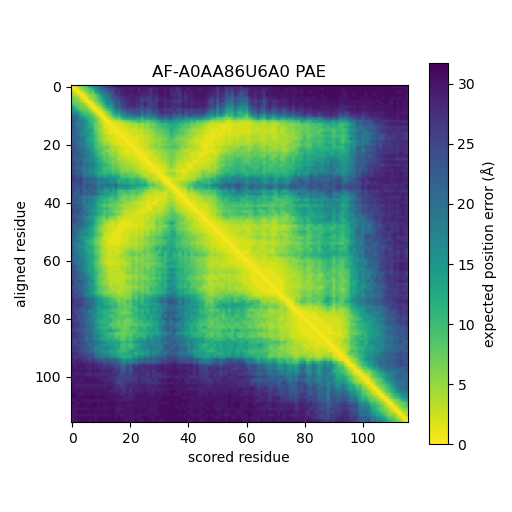512 15.729 -44.811 1.00 39.00 112 SER A O 1
ATOM 918 N N . TYR A 1 113 ? 31.544 14.825 -44.489 1.00 40.38 113 TYR A N 1
ATOM 919 C CA . TYR A 1 113 ? 32.317 16.044 -44.697 1.00 40.38 113 TYR A CA 1
ATOM 920 C C . TYR A 1 113 ? 32.468 16.292 -46.199 1.00 40.38 113 TYR A C 1
ATOM 922 O O . TYR A 1 113 ? 33.553 16.131 -46.736 1.00 40.38 113 TYR A O 1
ATOM 930 N N . HIS A 1 114 ? 31.400 16.680 -46.891 1.00 36.69 114 HIS A N 1
ATOM 931 C CA . HIS A 1 114 ? 31.505 17.347 -48.187 1.00 36.69 114 HIS A CA 1
ATOM 932 C C . HIS A 1 114 ? 30.324 18.304 -48.377 1.00 36.69 114 HIS A C 1
ATOM 934 O O . HIS A 1 114 ? 29.185 17.849 -48.412 1.00 36.69 114 HIS A O 1
ATOM 940 N N . GLN A 1 115 ? 30.656 19.591 -48.591 1.00 36.22 115 GLN A N 1
ATOM 941 C CA . GLN A 1 115 ? 29.785 20.731 -48.951 1.00 36.22 115 GLN A CA 1
ATOM 942 C C . GLN A 1 115 ? 29.062 21.332 -47.724 1.00 36.22 115 GLN A C 1
ATOM 944 O O . GLN A 1 115 ? 28.216 20.675 -47.134 1.00 36.22 115 GLN A O 1
ATOM 949 N N . LEU A 1 116 ? 29.351 22.541 -47.226 1.00 34.00 116 LEU A N 1
ATOM 950 C CA . LEU A 1 116 ? 29.898 23.793 -47.775 1.00 34.00 116 LEU A CA 1
ATOM 951 C C . LEU A 1 116 ? 30.701 24.536 -46.696 1.00 34.00 116 LEU A C 1
ATOM 953 O O . LEU A 1 116 ? 30.315 24.422 -45.510 1.00 34.00 116 LEU A O 1
#

Organism: NCBI:txid28002

Radius of gyration: 27.24 Å; Cα contacts (8 Å, |Δi|>4): 99; chains: 1; bounding box: 62×34×100 Å